Protein AF-R0LD58-F1 (afdb_monomer_lite)

Radius of gyration: 21.96 Å; chains: 1; bou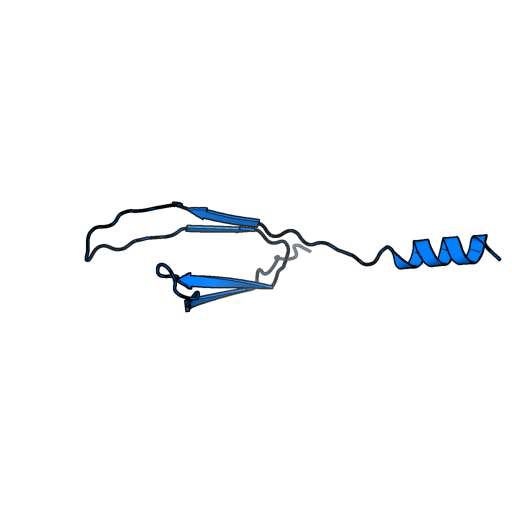nding box: 67×29×48 Å

pLDDT: mean 82.91, std 14.83, range [42.22, 97.94]

Sequence (80 aa):
MVLLFLAALLALSDFGHAQKDTMLQFPEETTIQVGHNATLHCNFSTSISTFSIIWYQQHLNQSPQFLLLLAALYRKVQVL

Secondary structure (DSSP, 8-state):
-HHHHHHHHHHTS--------EEEEE-S-----TTPPP--EEEEE-S-SEEEEEEEE--TTS--EEEEEEEEE-------

InterPro domains:
  IPR013106 Immunoglobulin V-set domain [PF07686] (25-70)
  IPR013783 Immunoglobulin-like fold [G3DSA:2.60.40.10] (13-77)
  IPR036179 Immunoglobulin-like domain superfamily [SSF48726] (23-70)

Foldseek 3Di:
DVVVVVVVVVVVPPPDDDWDKDKDKPDPDDDDDPPDDDDIDIDIDGPDQWDKDWDWDDDPPGDTDTDDIDIGGRDPPPPD

Structure (mmCIF, N/CA/C/O backbone):
data_AF-R0LD58-F1
#
_entry.id   AF-R0LD58-F1
#
loop_
_atom_site.group_PDB
_atom_site.id
_atom_site.type_symbol
_atom_site.label_atom_id
_atom_site.label_alt_id
_atom_site.label_comp_id
_atom_site.label_asym_id
_atom_site.label_entity_id
_atom_site.label_seq_id
_atom_site.pdbx_PDB_ins_code
_atom_site.Cartn_x
_atom_site.Cartn_y
_atom_site.Cartn_z
_atom_site.occupancy
_atom_site.B_iso_or_equiv
_atom_site.auth_seq_id
_atom_site.auth_comp_id
_atom_site.auth_asym_id
_atom_site.auth_atom_id
_atom_site.pdbx_PDB_model_num
ATOM 1 N N . MET A 1 1 ? 47.130 -14.062 -16.616 1.00 66.00 1 MET A N 1
ATOM 2 C CA . MET A 1 1 ? 46.035 -14.919 -16.101 1.00 66.00 1 MET A CA 1
ATOM 3 C C . MET A 1 1 ? 45.231 -14.199 -15.023 1.00 66.00 1 MET A C 1
ATOM 5 O O . MET A 1 1 ? 44.055 -13.979 -15.247 1.00 66.00 1 MET A O 1
ATOM 9 N N . VAL A 1 2 ? 45.848 -13.725 -13.932 1.00 68.81 2 VAL A N 1
ATOM 10 C CA . VAL A 1 2 ? 45.166 -12.993 -12.833 1.00 68.81 2 VAL A CA 1
ATOM 11 C C . VAL A 1 2 ? 44.387 -11.747 -13.300 1.00 68.81 2 VAL A C 1
ATOM 13 O O . VAL A 1 2 ? 43.251 -11.546 -12.890 1.00 68.81 2 VAL A O 1
ATOM 16 N N . LEU A 1 3 ? 44.944 -10.959 -14.228 1.00 66.44 3 LEU A N 1
ATOM 17 C CA . LEU A 1 3 ? 44.282 -9.776 -14.807 1.00 66.44 3 LEU A CA 1
ATOM 18 C C . LEU A 1 3 ? 42.981 -10.095 -15.570 1.00 66.44 3 LEU A C 1
ATOM 20 O O . LEU A 1 3 ? 42.063 -9.284 -15.567 1.00 66.44 3 LEU A O 1
ATOM 24 N N . LEU A 1 4 ? 42.882 -11.279 -16.188 1.00 70.81 4 LEU A N 1
ATOM 25 C CA . LEU A 1 4 ? 41.679 -11.701 -16.917 1.00 70.81 4 LEU A CA 1
ATOM 26 C C . LEU A 1 4 ? 40.550 -12.082 -15.954 1.00 70.81 4 LEU A C 1
ATOM 28 O O . LEU A 1 4 ? 39.394 -11.770 -16.215 1.00 70.81 4 LEU A O 1
ATOM 32 N N . PHE A 1 5 ? 40.889 -12.697 -14.817 1.00 72.38 5 PHE A N 1
ATOM 33 C CA . PHE A 1 5 ? 39.922 -12.991 -13.759 1.00 72.38 5 PHE A CA 1
ATOM 34 C C . PHE A 1 5 ? 39.369 -11.709 -13.127 1.00 72.38 5 PHE A C 1
ATOM 36 O O . PHE A 1 5 ? 38.163 -11.602 -12.941 1.00 72.38 5 PHE A O 1
ATOM 43 N N . LEU A 1 6 ? 40.222 -10.711 -12.864 1.00 72.31 6 LEU A N 1
A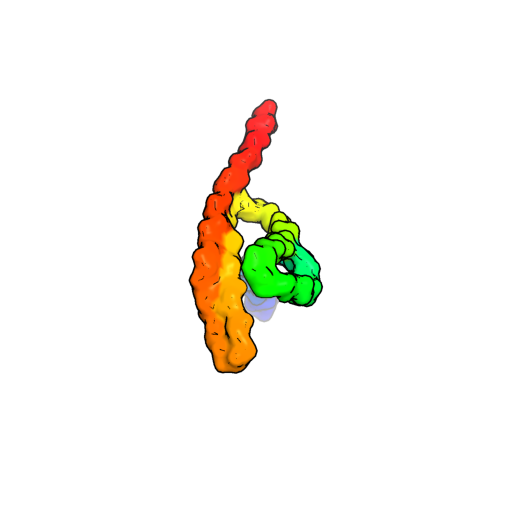TOM 44 C CA . LEU A 1 6 ? 39.791 -9.419 -12.315 1.00 72.31 6 LEU A CA 1
ATOM 45 C C . LEU A 1 6 ? 38.892 -8.642 -13.290 1.00 72.31 6 LEU A C 1
ATOM 47 O O . LEU A 1 6 ? 37.867 -8.110 -12.875 1.00 72.31 6 LEU A O 1
ATOM 51 N N . ALA A 1 7 ? 39.224 -8.627 -14.584 1.00 73.25 7 ALA A N 1
ATOM 52 C CA . ALA A 1 7 ? 38.377 -8.007 -15.605 1.00 73.25 7 ALA A CA 1
ATOM 53 C C . ALA A 1 7 ? 37.017 -8.719 -15.750 1.00 73.25 7 ALA A C 1
ATOM 55 O O . ALA A 1 7 ? 35.992 -8.056 -15.883 1.00 73.25 7 ALA A O 1
ATOM 56 N N . ALA A 1 8 ? 36.991 -10.054 -15.667 1.00 70.69 8 ALA A N 1
ATOM 57 C CA . ALA A 1 8 ? 35.752 -10.831 -15.691 1.00 70.69 8 ALA A CA 1
ATOM 58 C C . ALA A 1 8 ? 34.868 -10.569 -14.457 1.00 70.69 8 ALA A C 1
ATOM 60 O O . ALA A 1 8 ? 33.656 -10.452 -14.596 1.00 70.69 8 ALA A O 1
ATOM 61 N N . LEU A 1 9 ? 35.459 -10.418 -13.266 1.00 67.31 9 LEU A N 1
ATOM 62 C CA . LEU A 1 9 ? 34.737 -10.046 -12.041 1.00 67.31 9 LEU A CA 1
ATOM 63 C C . LEU A 1 9 ? 34.097 -8.651 -12.137 1.00 67.31 9 LEU A C 1
ATOM 65 O O . LEU A 1 9 ? 32.954 -8.488 -11.721 1.00 67.31 9 LEU A O 1
ATOM 69 N N . LEU A 1 10 ? 34.797 -7.674 -12.722 1.00 65.38 10 LEU A N 1
ATOM 70 C CA . LEU A 1 10 ? 34.265 -6.322 -12.945 1.00 65.38 10 LEU A CA 1
ATOM 71 C C . LEU A 1 10 ? 33.176 -6.282 -14.032 1.00 65.38 10 LEU A C 1
ATOM 73 O O . LEU A 1 10 ? 32.252 -5.479 -13.954 1.00 65.38 10 LEU A O 1
ATOM 77 N N . ALA A 1 11 ? 33.242 -7.170 -15.027 1.00 62.53 11 ALA A N 1
ATOM 78 C CA . ALA A 1 11 ? 32.206 -7.291 -16.055 1.00 62.53 11 ALA A CA 1
ATOM 79 C C . ALA A 1 11 ? 30.905 -7.937 -15.534 1.00 62.53 11 ALA A C 1
ATOM 81 O O . ALA A 1 11 ? 29.848 -7.758 -16.134 1.00 62.53 11 ALA A O 1
ATOM 82 N N . LEU A 1 12 ? 30.963 -8.679 -14.421 1.00 61.03 12 LEU A N 1
ATOM 83 C CA . LEU A 1 12 ? 29.796 -9.313 -13.797 1.00 61.03 12 LEU A CA 1
ATOM 84 C C . LEU A 1 12 ? 29.017 -8.370 -12.863 1.00 61.03 12 LEU A C 1
ATOM 86 O O . LEU A 1 12 ? 27.908 -8.711 -12.457 1.00 61.03 12 LEU A O 1
ATOM 90 N N . SER A 1 13 ? 29.567 -7.203 -12.508 1.00 61.31 13 SER A N 1
ATOM 91 C CA . SER A 1 13 ? 28.981 -6.313 -11.493 1.00 61.31 13 SER A CA 1
ATOM 92 C C . SER A 1 13 ? 27.965 -5.281 -12.002 1.00 61.31 13 SER A C 1
ATOM 94 O O . SER A 1 13 ? 27.399 -4.570 -11.178 1.00 61.31 13 SER A O 1
ATOM 96 N N . ASP A 1 14 ? 27.690 -5.192 -13.309 1.00 60.00 14 ASP A N 1
ATOM 97 C CA . ASP A 1 14 ? 27.010 -4.012 -13.884 1.00 60.00 14 ASP A CA 1
ATOM 98 C C . ASP A 1 14 ? 25.547 -4.215 -14.329 1.00 60.00 14 ASP A C 1
ATOM 100 O O . ASP A 1 14 ? 25.011 -3.455 -15.133 1.00 60.00 14 ASP A O 1
ATOM 104 N N . PHE A 1 15 ? 24.852 -5.228 -13.802 1.00 60.09 15 PHE A N 1
ATOM 105 C CA . PHE A 1 15 ? 23.441 -5.476 -14.139 1.00 60.09 15 PHE A CA 1
ATOM 106 C C . PHE A 1 15 ? 22.508 -5.289 -12.937 1.00 60.09 15 PHE A C 1
ATOM 108 O O . PHE A 1 15 ? 21.857 -6.216 -12.465 1.00 60.09 15 PHE A O 1
ATOM 115 N N . GLY A 1 16 ? 22.444 -4.059 -12.426 1.00 61.09 16 GLY A N 1
ATOM 116 C CA . GLY A 1 16 ? 21.511 -3.677 -11.367 1.00 61.09 16 GLY A CA 1
ATOM 117 C C . GLY A 1 16 ? 20.928 -2.289 -11.602 1.00 61.09 16 GLY A C 1
ATOM 118 O O . GLY A 1 16 ? 21.415 -1.314 -11.042 1.00 61.09 16 GLY A O 1
ATOM 119 N N . HIS A 1 17 ? 19.874 -2.176 -12.415 1.00 63.06 17 HIS A N 1
ATOM 120 C CA . HIS A 1 17 ? 19.114 -0.927 -12.511 1.00 63.06 17 HIS A CA 1
ATOM 121 C C . HIS A 1 17 ? 18.131 -0.861 -11.334 1.00 63.06 17 HIS A C 1
ATOM 123 O O . HIS A 1 17 ? 17.076 -1.492 -11.355 1.00 63.06 17 HIS A O 1
ATOM 129 N N . ALA A 1 18 ? 18.490 -0.138 -10.272 1.00 65.88 18 ALA A N 1
ATOM 130 C CA . ALA A 1 18 ? 17.576 0.124 -9.166 1.00 65.88 18 ALA A CA 1
ATOM 131 C C . ALA A 1 18 ? 16.609 1.250 -9.561 1.00 65.88 18 ALA A C 1
ATOM 133 O O . ALA A 1 18 ? 17.002 2.412 -9.663 1.00 65.88 18 ALA A O 1
ATOM 134 N N . GLN A 1 19 ? 15.339 0.917 -9.787 1.00 68.75 19 GLN A N 1
ATOM 135 C CA . GLN A 1 19 ? 14.281 1.908 -9.975 1.00 68.75 19 GLN A CA 1
ATOM 136 C C . GLN A 1 19 ? 13.714 2.305 -8.609 1.00 68.75 19 GLN A C 1
ATOM 138 O O . GLN A 1 19 ? 13.338 1.445 -7.815 1.00 68.75 19 GLN A O 1
ATOM 143 N N . LYS A 1 20 ? 13.689 3.609 -8.316 1.00 78.94 20 LYS A N 1
ATOM 144 C CA . LYS A 1 20 ? 13.176 4.141 -7.050 1.00 78.94 20 LYS A CA 1
ATOM 145 C C . LYS A 1 20 ? 11.813 4.787 -7.271 1.00 78.94 20 LYS A C 1
ATOM 147 O O . LYS A 1 20 ? 11.743 5.911 -7.761 1.00 78.94 20 LYS A O 1
ATOM 152 N N . ASP A 1 21 ? 10.765 4.089 -6.858 1.00 88.62 21 ASP A N 1
ATOM 153 C CA . ASP A 1 21 ? 9.426 4.659 -6.723 1.00 88.62 21 ASP A CA 1
ATOM 154 C C . ASP A 1 21 ? 9.281 5.348 -5.359 1.00 88.62 21 ASP A C 1
ATOM 156 O O . ASP A 1 21 ? 9.959 4.992 -4.387 1.00 88.62 21 ASP A O 1
ATOM 160 N N . THR A 1 22 ? 8.407 6.350 -5.267 1.00 91.81 22 THR A N 1
ATOM 161 C CA . THR A 1 22 ? 8.091 7.020 -3.998 1.00 91.81 22 THR A CA 1
ATOM 162 C C . THR A 1 22 ? 6.594 6.996 -3.717 1.00 91.81 22 THR A C 1
ATOM 164 O O . THR A 1 22 ? 5.771 7.131 -4.620 1.00 91.81 22 THR A O 1
ATOM 167 N N . MET A 1 23 ? 6.241 6.822 -2.442 1.00 90.75 23 MET A N 1
ATOM 168 C CA . MET A 1 23 ? 4.861 6.789 -1.964 1.00 90.75 23 MET A CA 1
ATOM 169 C C . MET A 1 23 ? 4.759 7.622 -0.688 1.00 90.75 23 MET A C 1
ATOM 171 O O . MET A 1 23 ? 5.477 7.368 0.278 1.00 90.75 23 MET A O 1
ATOM 175 N N . LEU A 1 24 ? 3.879 8.618 -0.690 1.00 94.50 24 LEU A N 1
ATOM 176 C CA . LEU A 1 24 ? 3.602 9.475 0.462 1.00 94.50 24 LEU A CA 1
ATOM 177 C C . LEU A 1 24 ? 2.107 9.418 0.769 1.00 94.50 24 LEU A C 1
ATOM 179 O O . LEU A 1 24 ? 1.296 9.782 -0.081 1.00 94.50 24 LEU A O 1
ATOM 183 N N . GLN A 1 25 ? 1.747 8.966 1.969 1.00 92.44 25 GLN A N 1
ATOM 184 C CA . GLN A 1 25 ? 0.357 8.852 2.415 1.00 92.44 25 GLN A CA 1
ATOM 185 C C . GLN A 1 25 ? 0.038 9.913 3.468 1.00 92.44 25 GLN A C 1
ATOM 187 O O . GLN A 1 25 ? 0.887 10.222 4.302 1.00 92.44 25 GLN A O 1
ATOM 192 N N . PHE A 1 26 ? -1.166 10.485 3.415 1.00 92.94 26 PHE A N 1
ATOM 193 C CA . PHE A 1 26 ? -1.618 11.476 4.392 1.00 92.94 26 PHE A CA 1
ATOM 194 C C . PHE A 1 26 ? -3.154 11.526 4.501 1.00 92.94 26 PHE A C 1
ATOM 196 O O . PHE A 1 26 ? -3.848 11.280 3.511 1.00 92.94 26 PHE A O 1
ATOM 203 N N . PRO A 1 27 ? -3.703 11.890 5.674 1.00 92.56 27 PRO A N 1
ATOM 204 C CA . PRO A 1 27 ? -2.986 12.105 6.938 1.00 92.56 27 PRO A CA 1
ATOM 205 C C . PRO A 1 27 ? -2.442 10.788 7.528 1.00 92.56 27 PRO A C 1
ATOM 207 O O . PRO A 1 27 ? -2.922 9.716 7.179 1.00 92.56 27 PRO A O 1
ATOM 210 N N . GLU A 1 28 ? -1.424 10.871 8.391 1.00 90.50 28 GLU A N 1
ATOM 211 C CA . GLU A 1 28 ? -0.855 9.701 9.092 1.00 90.50 28 GLU A CA 1
ATOM 212 C C . GLU A 1 28 ? -1.875 9.073 10.050 1.00 90.50 28 GLU A C 1
ATOM 214 O O . GLU A 1 28 ? -2.006 7.855 10.133 1.00 90.50 28 GLU A O 1
ATOM 219 N N . GLU A 1 29 ? -2.653 9.925 10.714 1.00 92.00 29 GLU A N 1
ATOM 220 C CA . GLU A 1 29 ? -3.727 9.537 11.612 1.00 92.00 29 GLU A CA 1
ATOM 221 C C . GLU A 1 29 ? -4.924 10.466 11.402 1.00 92.00 29 GLU A C 1
ATOM 223 O O . GLU A 1 29 ? -4.782 11.663 11.134 1.00 92.00 29 GLU A O 1
ATOM 228 N N . THR A 1 30 ? -6.129 9.917 11.521 1.00 92.75 30 THR A N 1
ATOM 229 C CA . THR A 1 30 ? -7.353 10.710 11.520 1.00 92.75 30 THR A CA 1
ATOM 230 C C . THR A 1 30 ? -8.392 10.082 12.436 1.00 92.75 30 THR A C 1
ATOM 232 O O . THR A 1 30 ? -8.569 8.864 12.455 1.00 92.75 30 THR A O 1
ATOM 235 N N . THR A 1 31 ? -9.104 10.931 13.170 1.00 94.75 31 THR A N 1
ATOM 236 C CA . THR A 1 31 ? -10.237 10.531 14.003 1.00 94.75 31 THR A CA 1
ATOM 237 C C . THR A 1 31 ? -11.508 11.037 13.348 1.00 94.75 31 THR A C 1
ATOM 239 O O . THR A 1 31 ? -11.672 12.239 13.141 1.00 94.75 31 THR A O 1
ATOM 242 N N . ILE A 1 32 ? -12.419 10.118 13.039 1.00 94.38 32 ILE A N 1
ATOM 243 C CA . ILE A 1 32 ? -13.712 10.427 12.431 1.00 94.38 32 ILE A CA 1
ATOM 244 C C . ILE A 1 32 ? -14.858 9.995 13.339 1.00 94.38 32 ILE A C 1
ATOM 246 O O . ILE A 1 32 ? -14.745 9.050 14.119 1.00 94.38 32 ILE A O 1
ATOM 250 N N . GLN A 1 33 ? -15.988 10.687 13.223 1.00 96.88 33 GLN A N 1
ATOM 251 C CA . GLN A 1 33 ? -17.219 10.268 13.879 1.00 96.88 33 GLN A CA 1
ATOM 252 C C . GLN A 1 33 ? -17.865 9.112 13.114 1.00 96.88 33 GLN A C 1
ATOM 254 O O . GLN A 1 33 ? -17.831 9.059 11.884 1.00 96.88 33 GLN A O 1
ATOM 259 N N . VAL A 1 34 ? -18.504 8.202 13.847 1.00 95.44 34 VAL A N 1
ATOM 260 C CA . VAL A 1 34 ? -19.245 7.083 13.253 1.00 95.44 34 VAL A CA 1
ATOM 261 C C . VAL A 1 34 ? -20.282 7.616 12.257 1.00 95.44 34 VAL A C 1
ATOM 263 O O . VAL A 1 34 ? -20.975 8.594 12.531 1.00 95.44 34 VAL A O 1
ATOM 266 N N . GLY A 1 35 ? -20.358 6.987 11.083 1.00 95.94 35 GLY A N 1
ATOM 267 C CA . GLY A 1 35 ? -21.260 7.388 9.998 1.00 95.94 35 GLY A CA 1
ATOM 268 C C . GLY A 1 35 ? -20.727 8.496 9.083 1.00 95.94 35 GLY A C 1
ATOM 269 O O . GLY A 1 35 ? -21.389 8.814 8.100 1.00 95.94 35 GLY A O 1
ATOM 270 N N . HIS A 1 36 ? -19.547 9.059 9.361 1.00 95.88 36 HIS A N 1
ATOM 271 C CA . HIS A 1 36 ? -18.875 10.005 8.467 1.00 95.88 36 HIS A CA 1
ATOM 272 C C . HIS A 1 36 ? -17.840 9.306 7.579 1.00 95.88 36 HIS A C 1
ATOM 274 O O . HIS A 1 36 ? -17.309 8.250 7.923 1.00 95.88 36 HIS A O 1
ATOM 280 N N . ASN A 1 37 ? -17.524 9.927 6.442 1.00 93.62 37 ASN A N 1
ATOM 281 C CA . ASN A 1 37 ? -16.522 9.419 5.511 1.00 93.62 37 ASN A CA 1
ATOM 282 C C . ASN A 1 37 ? -15.118 9.896 5.902 1.00 93.62 37 ASN A C 1
ATOM 284 O O . ASN A 1 37 ? -14.925 11.067 6.226 1.00 93.62 37 ASN A O 1
ATOM 288 N N . ALA A 1 38 ? -14.137 8.999 5.794 1.00 91.12 38 ALA A N 1
ATOM 289 C CA . ALA A 1 38 ? -12.719 9.341 5.799 1.00 91.12 38 ALA A CA 1
ATOM 290 C C . ALA A 1 38 ? -12.167 9.302 4.371 1.00 91.12 38 ALA A C 1
ATOM 292 O O . ALA A 1 38 ? -12.531 8.427 3.583 1.00 91.12 38 ALA A O 1
ATOM 293 N N . THR A 1 39 ? -11.243 10.212 4.071 1.00 92.31 39 THR A N 1
ATOM 294 C CA . THR A 1 39 ? -10.487 10.217 2.815 1.00 92.31 39 THR A CA 1
ATOM 295 C C . THR A 1 39 ? -9.006 10.111 3.143 1.00 92.31 39 THR A C 1
ATOM 297 O O . THR A 1 39 ? -8.468 10.955 3.856 1.00 92.31 39 THR A O 1
ATOM 300 N N . LEU A 1 40 ? -8.353 9.075 2.617 1.00 91.69 40 LEU A N 1
ATOM 301 C CA . LEU A 1 40 ? -6.902 8.914 2.670 1.00 91.69 40 LEU A CA 1
ATOM 302 C C . LEU A 1 40 ? -6.312 9.298 1.318 1.00 91.69 40 LEU A C 1
ATOM 304 O O . LEU A 1 40 ? -6.837 8.924 0.267 1.00 91.69 40 LEU A O 1
ATOM 308 N N . HIS A 1 41 ? -5.212 10.037 1.345 1.00 92.75 41 HIS A N 1
ATOM 309 C CA . HIS A 1 41 ? -4.505 10.473 0.153 1.00 92.75 41 HIS A CA 1
ATOM 310 C C . HIS A 1 41 ? -3.210 9.684 -0.012 1.00 92.75 41 HIS A C 1
ATOM 312 O O . HIS A 1 41 ? -2.539 9.347 0.962 1.00 92.75 41 HIS A O 1
ATOM 318 N N . CYS A 1 42 ? -2.848 9.417 -1.266 1.00 90.94 42 CYS A N 1
ATOM 319 C CA . CYS A 1 42 ? -1.585 8.798 -1.636 1.00 90.94 42 CYS A CA 1
ATOM 320 C C . CYS A 1 42 ? -0.992 9.543 -2.832 1.00 90.94 42 CYS A C 1
ATOM 322 O O . CYS A 1 42 ? -1.583 9.569 -3.913 1.00 90.94 42 CYS A O 1
ATOM 324 N N . ASN A 1 43 ? 0.190 10.117 -2.635 1.00 91.94 43 ASN A N 1
ATOM 325 C CA . ASN A 1 43 ? 1.015 10.652 -3.704 1.00 91.94 43 ASN A CA 1
ATOM 326 C C . ASN A 1 43 ? 2.037 9.586 -4.088 1.00 91.94 43 ASN A C 1
ATOM 328 O O . ASN A 1 43 ? 2.997 9.338 -3.356 1.00 91.94 43 ASN A O 1
ATOM 332 N N . PHE A 1 44 ? 1.811 8.960 -5.238 1.00 90.50 44 PHE A N 1
ATOM 333 C CA . PHE A 1 44 ? 2.695 7.959 -5.814 1.00 90.50 44 PHE A CA 1
ATOM 334 C C . PHE A 1 44 ? 3.452 8.550 -7.006 1.00 90.50 44 PHE A C 1
ATOM 336 O O . PHE A 1 44 ? 2.842 9.159 -7.886 1.00 90.50 44 PHE A O 1
ATOM 343 N N . SER A 1 45 ? 4.770 8.366 -7.037 1.00 89.56 45 SER A N 1
ATOM 344 C CA . SER A 1 45 ? 5.624 8.751 -8.160 1.00 89.56 45 SER A CA 1
ATOM 345 C C . SER A 1 45 ? 6.424 7.546 -8.625 1.00 89.56 45 SER A C 1
ATOM 347 O O . SER A 1 45 ? 7.116 6.903 -7.835 1.00 89.56 45 SER A O 1
ATOM 349 N N . THR A 1 46 ? 6.339 7.263 -9.920 1.00 88.19 46 THR A N 1
ATOM 350 C CA . THR A 1 46 ? 7.085 6.195 -10.578 1.00 88.19 46 THR A CA 1
ATOM 351 C C . THR A 1 46 ? 7.557 6.664 -11.945 1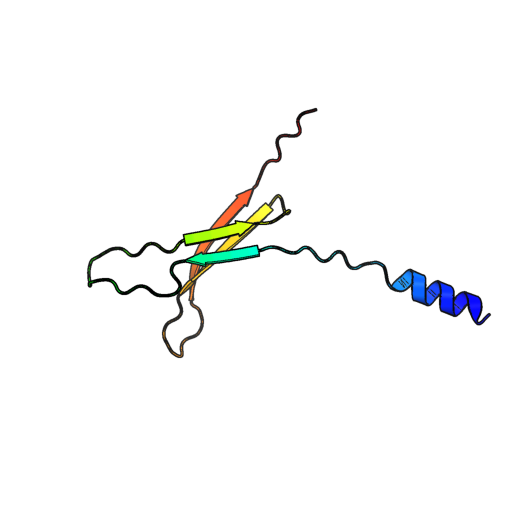.00 88.19 46 THR A C 1
ATOM 353 O O . THR A 1 46 ? 6.929 7.513 -12.582 1.00 88.19 46 THR A O 1
ATOM 356 N N . SER A 1 47 ? 8.665 6.100 -12.418 1.00 85.81 47 SER A N 1
ATOM 357 C CA . SER A 1 47 ? 9.096 6.239 -13.812 1.00 85.81 47 SER A CA 1
ATOM 358 C C . SER A 1 47 ? 8.577 5.111 -14.716 1.00 85.81 47 SER A C 1
ATOM 360 O O . SER A 1 47 ? 8.865 5.117 -15.915 1.00 85.81 47 SER A O 1
ATOM 362 N N . ILE A 1 48 ? 7.789 4.171 -14.179 1.00 86.00 48 ILE A N 1
ATOM 363 C CA . ILE A 1 48 ? 7.172 3.070 -14.927 1.00 86.00 48 ILE A CA 1
ATOM 364 C C . ILE A 1 48 ? 5.876 3.554 -15.593 1.00 86.00 48 ILE A C 1
ATOM 366 O O . ILE A 1 48 ? 5.031 4.197 -14.977 1.00 86.00 48 ILE A O 1
ATOM 370 N N . SER A 1 49 ? 5.694 3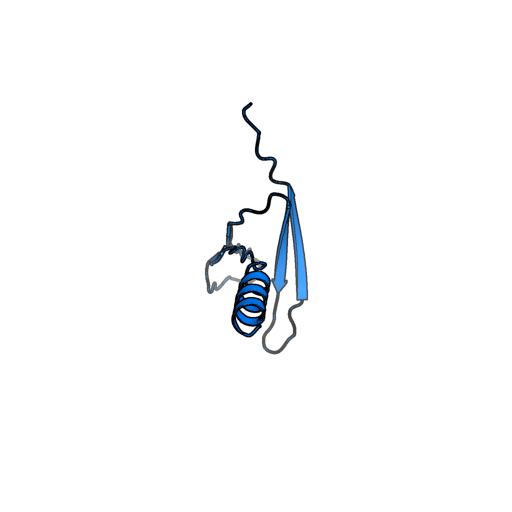.224 -16.872 1.00 87.81 49 SER A N 1
ATOM 371 C CA . SER A 1 49 ? 4.491 3.585 -17.635 1.00 87.81 49 SER A CA 1
ATOM 372 C C . SER A 1 49 ? 3.260 2.769 -17.245 1.00 87.81 49 SER A C 1
ATOM 374 O O . SER A 1 49 ? 2.136 3.213 -17.451 1.00 87.81 49 SER A O 1
ATOM 376 N N . THR A 1 50 ? 3.447 1.577 -16.695 1.00 89.19 50 THR A N 1
ATOM 377 C CA . THR A 1 50 ? 2.375 0.665 -16.303 1.00 89.19 50 THR A CA 1
ATOM 378 C C . THR A 1 50 ? 2.558 0.273 -14.848 1.00 89.19 50 THR A C 1
ATOM 380 O O . THR A 1 50 ? 3.527 -0.405 -14.512 1.00 89.19 50 THR A O 1
ATOM 383 N N . PHE A 1 51 ? 1.643 0.686 -13.980 1.00 88.75 51 PHE A N 1
ATOM 384 C CA . PHE A 1 51 ? 1.767 0.434 -12.548 1.00 88.75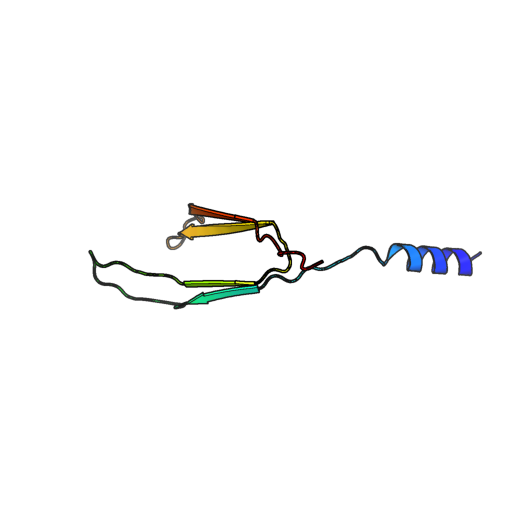 51 PHE A CA 1
ATOM 385 C C . PHE A 1 51 ? 0.415 0.130 -11.915 1.00 88.75 51 PHE A C 1
ATOM 387 O O . PHE A 1 51 ? -0.649 0.336 -12.503 1.00 88.75 51 PHE A O 1
ATOM 394 N N . SER A 1 52 ? 0.467 -0.408 -10.703 1.00 91.25 52 SER A N 1
ATOM 395 C CA . SER A 1 52 ? -0.706 -0.706 -9.897 1.00 91.25 52 SER A CA 1
ATOM 396 C C . SER A 1 52 ? -0.491 -0.226 -8.471 1.00 91.25 52 SER A C 1
ATOM 398 O O . SER A 1 52 ? 0.561 -0.474 -7.890 1.00 91.25 52 SER A O 1
ATOM 400 N N . ILE A 1 53 ? -1.492 0.447 -7.913 1.00 92.06 53 ILE A N 1
ATOM 401 C CA . ILE A 1 53 ? -1.528 0.865 -6.511 1.00 92.06 53 ILE A CA 1
ATOM 402 C C . ILE A 1 53 ? -2.563 -0.004 -5.806 1.00 92.06 53 ILE A C 1
ATOM 404 O O . ILE A 1 53 ? -3.705 -0.099 -6.257 1.00 92.06 53 ILE A O 1
ATOM 408 N N . ILE A 1 54 ? -2.165 -0.642 -4.707 1.00 93.94 54 ILE A N 1
ATOM 409 C CA . ILE A 1 54 ? -3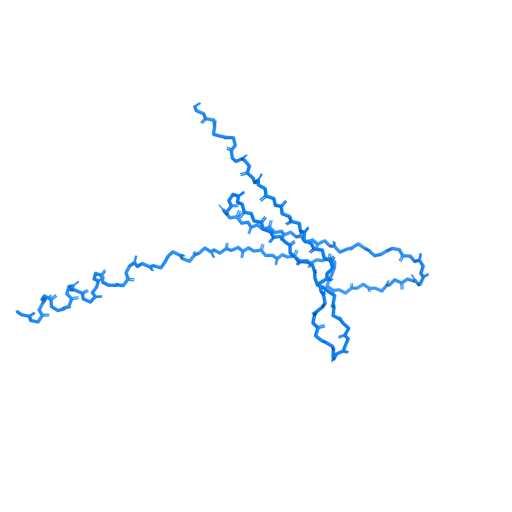.035 -1.519 -3.923 1.00 93.94 54 ILE A CA 1
ATOM 410 C C . ILE A 1 54 ? -3.245 -0.905 -2.544 1.00 93.94 54 ILE A C 1
ATOM 412 O O . ILE A 1 54 ? -2.280 -0.548 -1.871 1.00 93.94 54 ILE A O 1
ATOM 416 N N . TRP A 1 55 ? -4.504 -0.814 -2.126 1.00 94.69 55 TRP A N 1
ATOM 417 C CA . TRP A 1 55 ? -4.883 -0.395 -0.784 1.00 94.69 55 TRP A CA 1
ATOM 418 C C . TRP A 1 55 ? -5.181 -1.605 0.092 1.00 94.69 55 TRP A C 1
ATOM 420 O O . TRP A 1 55 ? -5.924 -2.508 -0.306 1.00 94.69 55 TRP A O 1
ATOM 430 N N . TYR A 1 56 ? -4.631 -1.573 1.304 1.00 95.19 56 TYR A N 1
ATOM 431 C CA . TYR A 1 56 ? -4.860 -2.567 2.343 1.00 95.19 56 TYR A CA 1
ATOM 432 C C . TYR A 1 56 ? -5.422 -1.910 3.603 1.00 95.19 56 TYR A C 1
ATOM 434 O O . TYR A 1 56 ? -5.070 -0.779 3.934 1.00 95.19 56 TYR A O 1
ATOM 442 N N . GLN A 1 57 ? -6.272 -2.641 4.316 1.00 94.88 57 GLN A N 1
ATOM 443 C CA . GLN A 1 57 ? -6.803 -2.279 5.625 1.00 94.88 57 GLN A CA 1
ATOM 444 C C . GLN A 1 57 ? -6.238 -3.274 6.612 1.00 94.88 57 GLN A C 1
ATOM 446 O O . GLN A 1 57 ? -6.254 -4.483 6.380 1.00 94.88 57 GLN A O 1
ATOM 451 N N . GLN A 1 58 ? -5.752 -2.757 7.728 1.00 95.81 58 GLN A N 1
ATOM 452 C CA . GLN A 1 58 ? -5.221 -3.574 8.795 1.00 95.81 58 GLN A CA 1
ATOM 453 C C . GLN A 1 58 ? -5.841 -3.125 10.110 1.00 95.81 58 GLN A C 1
ATOM 455 O O . GLN A 1 58 ? -5.686 -1.980 10.526 1.00 95.81 58 GLN A O 1
ATOM 460 N N . HIS A 1 59 ? -6.549 -4.038 10.766 1.00 95.44 59 HIS A N 1
ATOM 461 C CA . HIS A 1 59 ? -6.929 -3.853 12.159 1.00 95.44 59 HIS A CA 1
ATOM 462 C C . HIS A 1 59 ? -5.771 -4.262 13.071 1.00 95.44 59 HIS A C 1
ATOM 464 O O . HIS A 1 59 ? -4.897 -5.042 12.682 1.00 95.44 59 HIS A O 1
ATOM 470 N N . LEU A 1 60 ? -5.777 -3.752 14.303 1.00 95.75 60 LEU A N 1
ATOM 471 C CA . LEU A 1 60 ? -4.748 -4.062 15.290 1.00 95.75 60 LEU A CA 1
ATOM 472 C C . LEU A 1 60 ? -4.593 -5.586 15.448 1.00 95.75 60 LEU A C 1
ATOM 474 O O . LEU A 1 60 ? -5.578 -6.298 15.638 1.00 95.75 60 LEU A O 1
ATOM 478 N N . ASN A 1 61 ? -3.353 -6.073 15.370 1.00 96.06 61 ASN A N 1
ATOM 479 C CA . ASN A 1 61 ? -2.984 -7.493 15.472 1.00 96.06 61 ASN A CA 1
ATOM 480 C C . ASN A 1 61 ? -3.566 -8.426 14.392 1.00 96.06 61 ASN A C 1
ATOM 482 O O . ASN A 1 61 ? -3.528 -9.645 14.555 1.00 96.06 61 ASN A O 1
ATOM 486 N N . GLN A 1 62 ? -4.085 -7.891 13.287 1.00 97.38 62 GLN A N 1
ATOM 487 C CA . GLN A 1 62 ? -4.543 -8.687 12.147 1.00 97.38 62 GLN A CA 1
ATOM 488 C C . GLN A 1 62 ? -3.584 -8.552 10.962 1.00 97.38 62 GLN A C 1
ATOM 490 O O . GLN A 1 62 ? -2.812 -7.594 10.872 1.00 97.38 62 GLN A O 1
ATOM 495 N N . SER A 1 63 ? -3.618 -9.516 10.041 1.00 96.69 63 SER A N 1
ATOM 496 C CA . SER A 1 63 ? -2.919 -9.388 8.763 1.00 96.69 63 SER A CA 1
ATOM 497 C C . SER A 1 63 ? -3.605 -8.345 7.866 1.00 96.69 63 SER A C 1
ATOM 499 O O . SER A 1 63 ? -4.819 -8.150 7.974 1.00 96.69 63 SER A O 1
ATOM 501 N N . PRO A 1 64 ? -2.853 -7.675 6.972 1.00 97.31 64 PRO A N 1
ATOM 502 C CA . PRO A 1 64 ? -3.430 -6.762 5.994 1.00 97.31 64 PRO A CA 1
ATOM 503 C C . PRO A 1 64 ? -4.461 -7.460 5.102 1.00 97.31 64 PRO A C 1
ATOM 505 O O . PRO A 1 64 ? -4.213 -8.546 4.575 1.00 97.31 64 PRO A O 1
ATOM 508 N N . GLN A 1 65 ? -5.602 -6.810 4.907 1.00 97.94 65 GLN A N 1
ATOM 509 C CA . GLN A 1 65 ? -6.691 -7.269 4.053 1.00 97.94 65 GLN A CA 1
ATOM 510 C C . GLN A 1 65 ? -6.793 -6.355 2.837 1.00 97.94 65 GLN A C 1
ATOM 512 O O . GLN A 1 65 ? -6.696 -5.135 2.956 1.00 97.94 65 GLN A O 1
ATOM 517 N N . PHE A 1 66 ? -6.957 -6.940 1.656 1.00 96.94 66 PHE A N 1
ATOM 518 C CA . PHE A 1 66 ? -7.106 -6.194 0.410 1.00 96.94 66 PHE A CA 1
ATOM 519 C C . PHE A 1 66 ? -8.406 -5.371 0.411 1.00 96.94 66 PHE A C 1
ATOM 521 O O . PHE A 1 66 ? -9.467 -5.931 0.682 1.00 96.94 66 PHE A O 1
ATOM 528 N N . LEU A 1 67 ? -8.341 -4.081 0.051 1.00 95.19 67 LEU A N 1
ATOM 529 C CA . LEU A 1 67 ? -9.540 -3.297 -0.298 1.00 95.19 67 LEU A CA 1
ATOM 530 C C . LEU A 1 67 ? -9.684 -3.110 -1.797 1.00 95.19 67 LEU A C 1
ATOM 532 O O . LEU A 1 67 ? -10.766 -3.311 -2.343 1.00 95.19 67 LEU A O 1
ATOM 536 N N . LEU A 1 68 ? -8.631 -2.598 -2.437 1.00 95.69 68 LEU A N 1
ATOM 537 C CA . LEU A 1 68 ? -8.752 -2.004 -3.762 1.00 95.69 68 LEU A CA 1
ATOM 538 C C . LEU A 1 68 ? -7.451 -2.106 -4.550 1.00 95.69 68 LEU A C 1
ATOM 540 O O . LEU A 1 68 ? -6.368 -1.873 -4.020 1.00 95.69 68 LEU A O 1
ATOM 544 N N . LEU A 1 69 ? -7.595 -2.373 -5.847 1.00 95.19 69 LEU A N 1
ATOM 545 C CA . LEU A 1 69 ? -6.548 -2.304 -6.857 1.00 95.19 69 LEU A CA 1
ATOM 546 C C . LEU A 1 69 ? -6.860 -1.159 -7.824 1.00 95.19 69 LEU A C 1
ATOM 548 O O . LEU A 1 69 ? -7.925 -1.129 -8.438 1.00 95.19 69 LEU A O 1
ATOM 552 N N . LEU A 1 70 ? -5.899 -0.262 -8.004 1.00 92.31 70 LEU A N 1
ATOM 553 C CA . LEU A 1 70 ? -5.918 0.785 -9.017 1.00 92.31 70 LEU A CA 1
ATOM 554 C C . LEU A 1 70 ? -4.815 0.493 -10.031 1.00 92.31 70 LEU A C 1
ATOM 556 O O . LEU A 1 70 ? -3.640 0.675 -9.727 1.00 92.31 70 LEU A O 1
ATOM 560 N N . ALA A 1 71 ? -5.184 0.044 -11.228 1.00 91.62 71 ALA A N 1
ATOM 561 C CA . ALA A 1 71 ? -4.244 -0.179 -12.322 1.00 91.62 71 ALA A CA 1
ATOM 562 C C . ALA A 1 71 ? -4.241 1.023 -13.275 1.00 91.62 71 ALA A C 1
ATOM 564 O O . ALA A 1 71 ? -5.303 1.498 -13.683 1.00 91.62 71 ALA A O 1
ATOM 565 N N . ALA A 1 72 ? -3.054 1.502 -13.645 1.00 86.56 72 ALA A N 1
ATOM 566 C CA . ALA A 1 72 ? -2.892 2.649 -14.528 1.00 86.56 72 ALA A CA 1
ATOM 567 C C . ALA A 1 72 ? -1.865 2.379 -15.632 1.00 86.56 72 ALA A C 1
ATOM 569 O O . ALA A 1 72 ? -0.822 1.758 -15.421 1.00 86.56 72 ALA A O 1
ATOM 570 N N . LEU A 1 73 ? -2.174 2.906 -16.819 1.00 84.31 73 LEU A N 1
ATOM 571 C CA . LEU A 1 73 ? -1.280 2.962 -17.968 1.00 84.31 73 LEU A CA 1
ATOM 572 C C . LEU A 1 73 ? -1.033 4.439 -18.288 1.00 84.31 73 LEU A C 1
ATOM 574 O O . LEU A 1 73 ? -1.868 5.107 -18.902 1.00 84.31 73 LEU A O 1
ATOM 578 N N . TYR A 1 74 ? 0.107 4.965 -17.858 1.00 71.31 74 TYR A N 1
ATOM 579 C CA . TYR A 1 74 ? 0.565 6.283 -18.258 1.00 71.31 74 TYR A CA 1
ATOM 580 C C . TYR A 1 74 ? 1.079 6.223 -19.699 1.00 71.31 74 TYR A C 1
ATOM 582 O O . TYR A 1 74 ? 2.186 5.758 -19.983 1.00 71.31 74 TYR A O 1
ATOM 590 N N . ARG A 1 75 ? 0.271 6.718 -20.640 1.00 63.22 75 ARG A N 1
ATOM 591 C CA . ARG A 1 75 ? 0.757 7.023 -21.986 1.00 63.22 75 ARG A CA 1
ATOM 592 C C . ARG A 1 75 ? 1.608 8.285 -21.901 1.00 63.22 75 ARG A C 1
ATOM 594 O O . ARG A 1 75 ? 1.065 9.387 -21.894 1.00 63.22 75 ARG A O 1
ATOM 601 N N . LYS A 1 76 ? 2.938 8.141 -21.901 1.00 57.12 76 LYS A N 1
ATOM 602 C CA . LYS A 1 76 ? 3.795 9.231 -22.383 1.00 57.12 76 LYS A CA 1
ATOM 603 C C . LYS A 1 76 ? 3.329 9.530 -23.808 1.00 57.12 76 LYS A C 1
ATOM 605 O O . LYS A 1 76 ? 3.503 8.697 -24.694 1.00 57.12 76 LYS A O 1
ATOM 610 N N . VAL A 1 77 ? 2.696 10.680 -24.025 1.00 55.78 77 VAL A N 1
ATOM 611 C CA . VAL A 1 77 ? 2.539 11.214 -25.378 1.00 55.78 77 VAL A CA 1
ATOM 612 C C . VAL A 1 77 ? 3.964 11.435 -25.877 1.00 55.78 77 VAL A C 1
ATOM 614 O O . VAL A 1 77 ? 4.656 12.320 -25.379 1.00 55.78 77 VAL A O 1
ATOM 617 N N . GLN A 1 78 ? 4.447 10.569 -26.771 1.00 46.78 78 GLN A N 1
ATOM 618 C CA . GLN A 1 78 ? 5.669 10.862 -27.507 1.00 46.78 78 GLN A CA 1
ATOM 619 C C . GLN A 1 78 ? 5.322 12.054 -28.401 1.00 46.78 78 GLN A C 1
ATOM 621 O O . GLN A 1 78 ? 4.504 11.943 -29.313 1.00 46.78 78 GLN A O 1
ATOM 626 N N . VAL A 1 79 ? 5.832 13.231 -28.063 1.00 46.19 79 VAL A N 1
ATOM 627 C CA . VAL A 1 79 ? 5.881 14.323 -29.028 1.00 46.19 79 VAL A CA 1
ATOM 628 C C . VAL A 1 79 ? 7.047 13.951 -29.939 1.00 46.19 79 VAL A C 1
ATOM 630 O O . VAL A 1 79 ? 8.189 13.946 -29.481 1.00 46.19 79 VAL A O 1
ATOM 633 N N . LEU A 1 80 ? 6.715 13.479 -31.145 1.00 42.22 80 LEU A N 1
ATOM 634 C CA . LEU A 1 80 ? 7.657 13.302 -32.253 1.00 42.22 80 LEU A CA 1
ATOM 635 C C . LEU A 1 80 ? 8.196 14.664 -32.697 1.00 42.22 80 LEU A C 1
ATOM 637 O O . LEU A 1 80 ? 7.394 15.627 -32.694 1.00 42.22 80 LEU A O 1
#

Organism: Anas platyrhynchos (NCBI:txid8839)